Protein AF-A0A3C0L4A3-F1 (afdb_monomer_lite)

Radius of gyration: 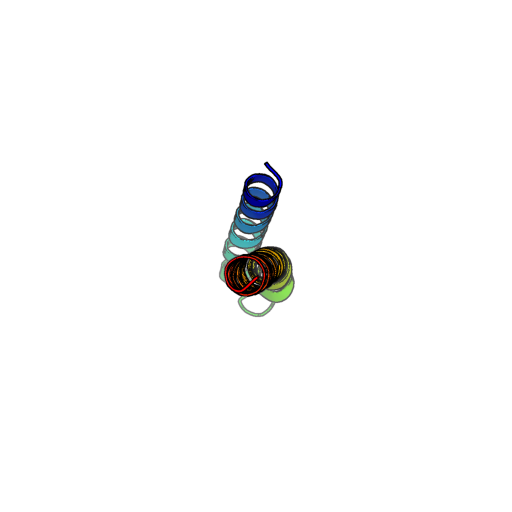15.81 Å; chains: 1; bounding box: 36×13×46 Å

Foldseek 3Di:
DVLVVLVVQLVVLCVLLVVLCVVPVVRSVSSCCSNVVSVVCVVVVVVVVVVVVVVVVVD

pLDDT: mean 95.93, std 3.41, range [78.75, 98.25]

Sequence (59 aa):
YYAAALGLVYLIGRLMYAISYVRDPGSRGLGTLISELPTLIMVLGGLIAVIIQWLASLN

Secondary structure (DSSP, 8-state):
-HHHHHHHHHHHHHHHHHHHHHH-TTTTHHHHHHHHHHHHHHHHHHHHHHHHHHHHTT-

Structure (mmCIF, N/CA/C/O backbone):
data_AF-A0A3C0L4A3-F1
#
_entry.id   AF-A0A3C0L4A3-F1
#
loop_
_atom_site.group_PDB
_atom_site.id
_atom_site.type_symbol
_atom_site.label_atom_id
_atom_site.label_alt_id
_atom_site.label_comp_id
_atom_site.label_asym_id
_atom_site.label_entity_id
_atom_site.label_seq_id
_atom_site.pdbx_PDB_ins_code
_atom_site.Cartn_x
_atom_site.Cartn_y
_atom_site.Cartn_z
_atom_site.occupancy
_atom_site.B_iso_or_equiv
_atom_site.auth_seq_id
_atom_site.auth_comp_id
_atom_site.auth_asym_id
_atom_site.auth_atom_id
_atom_site.pdbx_PDB_model_num
ATOM 1 N N . TYR A 1 1 ? -15.381 6.258 0.102 1.00 81.44 1 TYR A N 1
ATOM 2 C CA . TYR A 1 1 ? -14.658 6.750 -1.094 1.00 81.44 1 TYR A CA 1
ATOM 3 C C . TYR A 1 1 ? -13.132 6.713 -0.967 1.00 81.44 1 TYR A C 1
ATOM 5 O O . TYR A 1 1 ? -12.481 6.446 -1.967 1.00 81.44 1 TYR A O 1
ATOM 13 N N . TYR A 1 2 ? -12.541 6.895 0.223 1.00 89.19 2 TYR A N 1
ATOM 14 C CA . TYR A 1 2 ? -11.077 6.875 0.413 1.00 89.19 2 TYR A CA 1
ATOM 15 C C . TYR A 1 2 ? -10.373 5.594 -0.075 1.00 89.19 2 TYR A C 1
ATOM 17 O O . TYR A 1 2 ? -9.372 5.682 -0.778 1.00 89.19 2 TYR A O 1
ATOM 25 N N . ALA A 1 3 ? -10.927 4.410 0.212 1.00 91.06 3 ALA A N 1
ATOM 26 C CA . ALA A 1 3 ? -10.362 3.142 -0.263 1.00 91.06 3 ALA A CA 1
ATOM 27 C C . ALA A 1 3 ? -10.342 3.032 -1.801 1.00 91.06 3 ALA A C 1
ATOM 29 O O . ALA A 1 3 ? -9.378 2.535 -2.374 1.00 91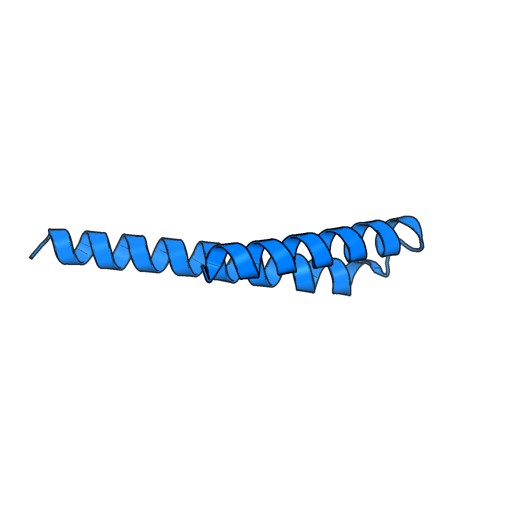.06 3 ALA A O 1
ATOM 30 N N . ALA A 1 4 ? -11.366 3.556 -2.484 1.00 94.50 4 ALA A N 1
ATOM 31 C CA . ALA A 1 4 ? -11.412 3.563 -3.947 1.00 94.50 4 ALA A CA 1
ATOM 32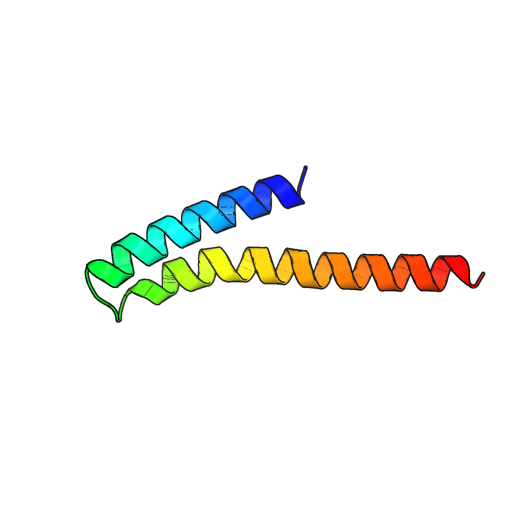 C C . ALA A 1 4 ? -10.336 4.485 -4.547 1.00 94.50 4 ALA A C 1
ATOM 34 O O . ALA A 1 4 ? -9.693 4.119 -5.528 1.00 94.50 4 ALA A O 1
ATOM 35 N N . ALA A 1 5 ? -10.088 5.645 -3.926 1.00 95.94 5 ALA A N 1
ATOM 36 C CA . ALA A 1 5 ? -9.006 6.539 -4.334 1.00 95.94 5 ALA A CA 1
ATOM 37 C C . ALA A 1 5 ? -7.624 5.883 -4.156 1.00 95.94 5 ALA A C 1
ATOM 39 O O . ALA A 1 5 ? -6.800 5.939 -5.064 1.00 95.94 5 ALA A O 1
ATOM 40 N N . LEU A 1 6 ? -7.389 5.188 -3.035 1.00 95.62 6 LEU A N 1
ATOM 41 C CA . LEU A 1 6 ? -6.164 4.403 -2.827 1.00 95.62 6 LEU A CA 1
ATOM 42 C C . LEU A 1 6 ? -6.025 3.266 -3.851 1.00 95.62 6 LEU A C 1
ATOM 44 O O . LEU A 1 6 ? -4.926 3.013 -4.341 1.00 95.62 6 LEU A O 1
ATOM 48 N N . GLY A 1 7 ? -7.136 2.635 -4.237 1.00 95.88 7 GLY A N 1
ATOM 49 C CA . GLY A 1 7 ? -7.176 1.657 -5.324 1.00 95.88 7 GLY A CA 1
ATOM 50 C C . GLY A 1 7 ? -6.749 2.239 -6.676 1.00 95.88 7 GLY A C 1
ATOM 51 O O . GLY A 1 7 ? -6.011 1.592 -7.416 1.00 95.88 7 GLY A O 1
ATOM 52 N N . LEU A 1 8 ? -7.134 3.480 -6.987 1.00 97.62 8 LEU A N 1
ATOM 53 C CA . LEU A 1 8 ? -6.671 4.159 -8.200 1.00 97.62 8 LEU A CA 1
ATOM 54 C C . LEU A 1 8 ? -5.154 4.410 -8.166 1.00 97.62 8 LEU A C 1
ATOM 56 O O . LEU A 1 8 ? -4.469 4.140 -9.152 1.00 97.62 8 LEU A O 1
ATOM 60 N N . VAL A 1 9 ? -4.618 4.859 -7.024 1.00 97.44 9 VAL A N 1
ATOM 61 C CA . VAL A 1 9 ? -3.166 5.050 -6.838 1.00 97.44 9 VAL A CA 1
ATOM 62 C C . VAL A 1 9 ? -2.414 3.727 -7.015 1.00 97.44 9 VAL A C 1
ATOM 64 O O . VAL A 1 9 ? -1.395 3.686 -7.705 1.00 97.44 9 VAL A O 1
ATOM 67 N N . TYR A 1 10 ? -2.955 2.630 -6.477 1.00 97.62 10 TYR A N 1
ATOM 68 C CA . TYR A 1 10 ? -2.411 1.287 -6.679 1.00 97.62 10 TYR A CA 1
ATOM 69 C C . TYR A 1 10 ? -2.293 0.925 -8.167 1.00 97.62 10 TYR A C 1
ATOM 71 O O . TYR A 1 10 ? -1.232 0.477 -8.608 1.00 97.62 10 TYR A O 1
ATOM 79 N N . LEU A 1 11 ? -3.349 1.151 -8.958 1.00 98.19 11 LEU A N 1
ATOM 80 C CA . LEU A 1 11 ? -3.345 0.842 -10.392 1.00 98.19 11 LEU A CA 1
ATOM 81 C C . LEU A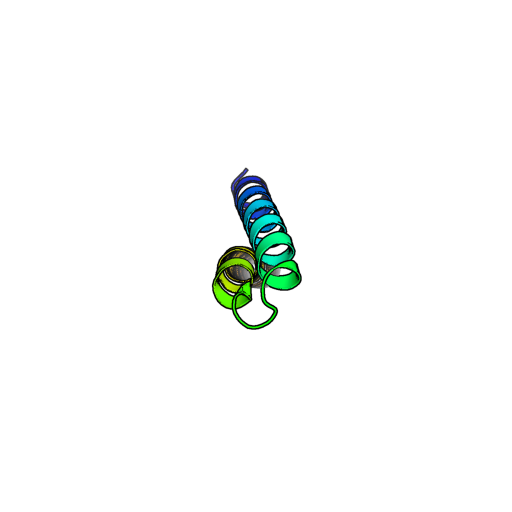 1 11 ? -2.295 1.661 -11.154 1.00 98.19 11 LEU A C 1
ATOM 83 O O . LEU A 1 11 ? -1.578 1.106 -11.987 1.00 98.19 11 LEU A O 1
ATOM 87 N N . ILE A 1 12 ? -2.146 2.949 -10.826 1.00 98.12 12 ILE A N 1
ATOM 88 C CA . ILE A 1 12 ? -1.102 3.809 -11.404 1.00 98.12 12 ILE A CA 1
ATOM 89 C C . ILE A 1 12 ? 0.287 3.240 -11.088 1.00 98.12 12 ILE A C 1
ATOM 91 O O . ILE A 1 12 ? 1.103 3.062 -11.995 1.00 98.12 12 ILE A O 1
ATOM 95 N N . GLY A 1 13 ? 0.539 2.874 -9.828 1.00 97.62 13 GLY A N 1
ATOM 96 C CA . GLY A 1 13 ? 1.793 2.241 -9.420 1.00 97.62 13 GLY A CA 1
ATOM 97 C C . GLY A 1 13 ? 2.077 0.939 -10.176 1.00 97.62 13 GLY A C 1
ATOM 98 O O . GLY A 1 13 ? 3.214 0.704 -10.585 1.00 97.62 13 GLY A O 1
ATOM 99 N N . ARG A 1 14 ? 1.052 0.117 -10.446 1.00 97.50 14 ARG A N 1
ATOM 100 C CA . ARG A 1 14 ? 1.197 -1.130 -11.218 1.00 97.50 14 ARG A CA 1
ATOM 101 C C . ARG A 1 14 ? 1.512 -0.900 -12.690 1.00 97.50 14 ARG A C 1
ATOM 103 O O . ARG A 1 14 ? 2.343 -1.625 -13.234 1.00 97.50 14 ARG A O 1
ATOM 110 N N . LEU A 1 15 ? 0.931 0.121 -13.316 1.00 98.19 15 LEU A N 1
ATOM 111 C CA . LEU A 1 15 ? 1.296 0.502 -14.683 1.00 98.19 15 LEU A CA 1
ATOM 112 C C . LEU A 1 15 ? 2.749 0.990 -14.740 1.00 98.19 15 LEU A C 1
ATOM 114 O O . LEU A 1 15 ? 3.520 0.534 -15.583 1.00 98.19 15 LEU A O 1
ATOM 118 N N . MET A 1 16 ? 3.157 1.841 -13.793 1.00 97.50 16 MET A N 1
ATOM 119 C CA . MET A 1 16 ? 4.544 2.304 -13.686 1.00 97.50 16 MET A CA 1
ATOM 120 C C . MET A 1 16 ? 5.519 1.148 -13.451 1.00 97.50 16 MET A C 1
ATOM 122 O O . MET A 1 16 ? 6.565 1.092 -14.098 1.00 97.50 16 MET A O 1
ATOM 126 N N . TYR A 1 17 ? 5.176 0.210 -12.564 1.00 97.50 17 TYR A N 1
ATOM 127 C CA . TYR A 1 17 ? 5.954 -1.003 -12.318 1.00 97.50 17 TYR A CA 1
ATOM 128 C C . TYR A 1 17 ? 6.120 -1.814 -13.602 1.00 97.50 17 TYR A C 1
ATOM 130 O O . TYR A 1 17 ? 7.239 -2.154 -13.957 1.00 97.50 17 TYR A O 1
ATOM 138 N N . ALA A 1 18 ? 5.028 -2.099 -14.317 1.00 97.88 18 ALA A N 1
ATOM 139 C CA . ALA A 1 18 ? 5.071 -2.934 -15.513 1.00 97.88 18 ALA A CA 1
ATOM 140 C C . ALA A 1 18 ? 5.957 -2.316 -16.604 1.00 97.88 18 ALA A C 1
ATOM 142 O O . ALA A 1 18 ? 6.841 -2.985 -17.135 1.00 97.88 18 ALA A O 1
ATOM 143 N N . ILE A 1 19 ? 5.771 -1.022 -16.883 1.00 97.50 19 ILE A N 1
ATOM 144 C CA . ILE A 1 19 ? 6.553 -0.298 -17.893 1.00 97.50 19 ILE A CA 1
ATOM 145 C C . ILE A 1 19 ? 8.038 -0.268 -17.512 1.00 97.50 19 ILE A C 1
ATOM 147 O O . ILE A 1 19 ? 8.897 -0.591 -18.333 1.00 97.50 19 ILE A O 1
ATOM 151 N N . SER A 1 20 ? 8.353 0.109 -16.269 1.00 97.00 20 SER A N 1
ATOM 152 C CA . SER A 1 20 ? 9.742 0.197 -15.802 1.00 97.00 20 SER A CA 1
ATOM 153 C C . SER A 1 20 ? 10.422 -1.168 -15.761 1.00 97.00 20 SER A C 1
ATOM 155 O O . SER A 1 20 ? 11.552 -1.277 -16.218 1.00 97.00 20 SER A O 1
ATOM 157 N N . TYR A 1 21 ? 9.729 -2.213 -15.309 1.00 97.00 21 TYR A N 1
ATOM 158 C CA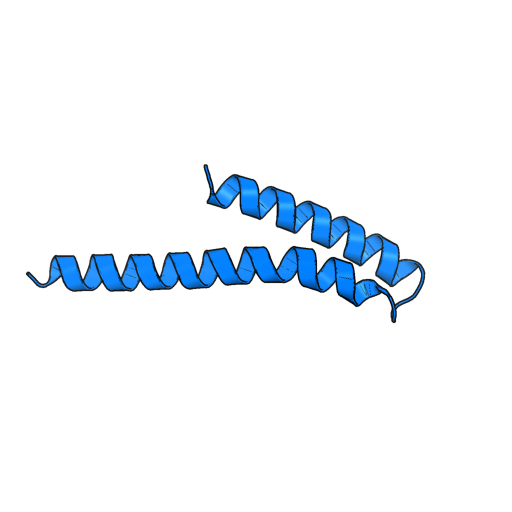 . TYR A 1 21 ? 10.281 -3.560 -15.198 1.00 97.00 21 TYR A CA 1
ATOM 159 C C . TYR A 1 21 ? 10.619 -4.185 -16.552 1.00 97.00 21 TYR A C 1
ATOM 161 O O . TYR A 1 21 ? 11.661 -4.821 -16.680 1.00 97.00 21 TYR A O 1
ATOM 169 N N . VAL A 1 22 ? 9.766 -3.985 -17.565 1.00 97.69 22 VAL A N 1
ATOM 170 C CA . VAL A 1 22 ? 10.041 -4.453 -18.934 1.00 97.69 22 VAL A CA 1
ATOM 171 C C . VAL A 1 22 ? 11.216 -3.690 -19.546 1.00 97.69 22 VAL A C 1
ATOM 173 O O . VAL A 1 22 ? 12.023 -4.281 -20.257 1.00 97.69 22 VAL A O 1
ATOM 176 N N . ARG A 1 23 ? 11.328 -2.386 -19.267 1.00 96.69 23 ARG A N 1
ATOM 177 C CA . ARG A 1 23 ? 12.418 -1.549 -19.783 1.00 96.69 23 ARG A CA 1
ATOM 178 C C . ARG A 1 23 ? 13.767 -1.878 -19.138 1.00 96.69 23 ARG A C 1
ATOM 180 O O . ARG A 1 23 ? 14.765 -1.982 -19.837 1.00 96.69 23 ARG A O 1
ATOM 187 N N . ASP A 1 24 ? 13.791 -1.972 -17.815 1.00 96.56 24 ASP A N 1
ATOM 188 C CA . ASP A 1 24 ? 14.949 -2.339 -17.003 1.00 96.56 24 ASP A CA 1
ATOM 189 C C . ASP A 1 24 ? 14.450 -2.919 -15.664 1.00 96.56 24 ASP A C 1
ATOM 191 O O . ASP A 1 24 ? 13.915 -2.166 -14.833 1.00 96.56 24 ASP A O 1
ATOM 195 N N . PRO A 1 25 ? 14.655 -4.225 -15.407 1.00 94.19 25 PRO A N 1
ATOM 196 C CA . PRO A 1 25 ? 14.203 -4.889 -14.188 1.00 94.19 25 PRO A CA 1
ATOM 197 C C . PRO A 1 25 ? 14.698 -4.254 -12.884 1.00 94.19 25 PRO A C 1
ATOM 199 O O . PRO A 1 25 ? 14.052 -4.435 -11.849 1.00 94.19 25 PRO A O 1
ATOM 202 N N . GLY A 1 26 ? 15.815 -3.516 -12.902 1.00 95.62 26 GLY A N 1
ATOM 203 C CA . GLY A 1 26 ? 16.333 -2.798 -11.734 1.00 95.62 26 GLY A CA 1
ATOM 204 C C . GLY A 1 26 ? 15.548 -1.526 -11.390 1.00 95.62 26 GLY A C 1
ATOM 205 O O . GLY A 1 26 ? 15.536 -1.091 -10.240 1.00 95.62 26 GLY A O 1
ATOM 206 N N . SER A 1 27 ? 14.827 -0.951 -12.355 1.00 93.19 27 SER A N 1
ATOM 207 C CA . SER A 1 27 ? 14.189 0.370 -12.233 1.00 93.19 27 SER A CA 1
ATOM 208 C C . SER A 1 27 ? 12.760 0.356 -11.667 1.00 93.19 27 SER A C 1
ATOM 210 O O . SER A 1 27 ? 12.158 1.408 -11.444 1.00 93.19 27 SER A O 1
ATOM 212 N N . ARG A 1 28 ? 12.211 -0.827 -11.369 1.00 94.62 28 ARG A N 1
ATOM 213 C CA . ARG A 1 28 ? 10.822 -1.013 -10.900 1.00 94.62 28 ARG A CA 1
ATOM 214 C C . ARG A 1 28 ? 10.496 -0.457 -9.512 1.00 94.62 28 ARG A C 1
ATOM 216 O O . ARG A 1 28 ? 9.328 -0.443 -9.127 1.00 94.62 28 ARG A O 1
ATOM 223 N N . GLY A 1 29 ? 11.503 -0.032 -8.746 1.00 95.50 29 GLY A N 1
ATOM 224 C CA . GLY A 1 29 ? 11.357 0.315 -7.328 1.00 95.50 29 GLY A CA 1
ATOM 225 C C . GLY A 1 29 ? 10.297 1.386 -7.060 1.00 95.50 29 GLY A C 1
ATOM 226 O O . GLY A 1 29 ? 9.497 1.241 -6.139 1.00 95.50 29 GLY A O 1
ATOM 227 N N . LEU A 1 30 ? 10.225 2.419 -7.904 1.00 94.94 30 LEU A N 1
ATOM 228 C CA . LEU A 1 30 ? 9.239 3.490 -7.744 1.00 94.94 30 LEU A CA 1
ATOM 229 C C . LEU A 1 30 ? 7.802 2.995 -7.970 1.00 94.94 30 LEU A C 1
ATOM 231 O O . LEU A 1 30 ? 6.907 3.324 -7.195 1.00 94.94 30 LEU A O 1
ATOM 235 N N . GLY A 1 31 ? 7.588 2.170 -9.001 1.00 95.38 31 GLY A N 1
ATOM 236 C CA . GLY A 1 31 ? 6.287 1.555 -9.269 1.00 95.38 31 GLY A CA 1
ATOM 237 C C . GLY A 1 31 ? 5.844 0.641 -8.127 1.00 95.38 31 GLY A C 1
ATOM 238 O O . GLY A 1 31 ? 4.683 0.690 -7.719 1.00 95.38 31 GLY A O 1
ATOM 239 N N . THR A 1 32 ? 6.777 -0.128 -7.554 1.00 96.12 32 THR A N 1
ATOM 240 C CA . THR A 1 32 ? 6.539 -0.936 -6.347 1.00 96.12 32 THR A CA 1
ATOM 241 C C . THR A 1 32 ? 6.091 -0.060 -5.184 1.00 96.12 32 THR A C 1
ATOM 243 O O . THR A 1 32 ? 5.038 -0.311 -4.615 1.00 96.12 32 THR A O 1
ATOM 246 N N . LEU A 1 33 ? 6.830 1.008 -4.868 1.00 97.38 33 LEU A N 1
ATOM 247 C CA . LEU A 1 33 ? 6.522 1.878 -3.732 1.00 97.38 33 LEU A CA 1
ATOM 248 C C . LEU A 1 33 ? 5.134 2.529 -3.859 1.00 97.38 33 LEU A C 1
ATOM 250 O O . LEU A 1 33 ? 4.352 2.510 -2.910 1.00 97.38 33 LEU A O 1
ATOM 254 N N . ILE A 1 34 ? 4.809 3.059 -5.044 1.00 96.06 34 ILE A N 1
ATOM 255 C CA . ILE A 1 34 ? 3.522 3.721 -5.319 1.00 96.06 34 ILE A CA 1
ATOM 256 C C . ILE A 1 34 ? 2.351 2.733 -5.257 1.00 96.06 34 ILE A C 1
ATOM 258 O O . ILE A 1 34 ? 1.243 3.136 -4.916 1.00 96.06 34 ILE A O 1
ATOM 262 N N . SER A 1 35 ? 2.571 1.449 -5.559 1.00 95.75 35 SER A N 1
ATOM 263 C CA . SER A 1 35 ? 1.516 0.435 -5.457 1.00 95.75 35 SER A CA 1
ATOM 264 C C . SER A 1 35 ? 1.411 -0.199 -4.065 1.00 95.75 35 SER A C 1
ATOM 266 O O . SER A 1 35 ? 0.301 -0.376 -3.574 1.00 95.75 35 SER A O 1
ATOM 268 N N . GLU A 1 36 ? 2.518 -0.490 -3.384 1.00 96.38 36 GLU A N 1
ATOM 269 C CA . GLU A 1 36 ? 2.500 -1.191 -2.093 1.00 96.38 36 GLU A CA 1
ATOM 270 C C . GLU A 1 36 ? 2.112 -0.302 -0.908 1.00 96.38 36 GLU A C 1
ATOM 272 O O . GLU A 1 36 ? 1.407 -0.770 -0.011 1.00 96.38 36 GLU A O 1
ATOM 277 N N . LEU A 1 37 ? 2.492 0.982 -0.904 1.00 96.94 37 LEU A N 1
ATOM 278 C CA . LEU A 1 37 ? 2.120 1.898 0.182 1.00 96.94 37 LEU A CA 1
ATOM 279 C C . LEU A 1 37 ? 0.593 2.045 0.344 1.00 96.94 37 LEU A C 1
ATOM 281 O O . LEU A 1 37 ? 0.106 1.868 1.463 1.00 96.94 37 LEU A O 1
ATOM 285 N N . PRO A 1 38 ? -0.201 2.298 -0.719 1.00 95.25 38 PRO A N 1
ATOM 286 C CA . PRO A 1 38 ? -1.660 2.299 -0.616 1.00 95.25 38 PRO A CA 1
ATOM 287 C C . PRO A 1 38 ? -2.225 0.980 -0.088 1.00 95.25 38 PRO A C 1
ATOM 289 O O . PRO A 1 38 ? -3.145 0.992 0.729 1.00 95.25 38 PRO A O 1
ATOM 292 N N . THR A 1 39 ? -1.674 -0.160 -0.517 1.00 96.19 39 THR A N 1
ATOM 293 C CA . THR A 1 39 ? -2.114 -1.478 -0.043 1.00 96.19 39 THR A CA 1
ATOM 294 C C . THR A 1 39 ? -1.863 -1.645 1.453 1.00 96.19 39 THR A C 1
ATOM 296 O O . THR A 1 39 ? -2.777 -2.055 2.167 1.00 96.19 39 THR A O 1
ATOM 299 N N . LEU A 1 40 ? -0.681 -1.266 1.947 1.00 97.56 40 LEU A N 1
ATOM 300 C CA . LEU A 1 40 ? -0.357 -1.293 3.377 1.00 97.56 40 LEU A CA 1
ATOM 301 C C . LEU A 1 40 ? -1.313 -0.418 4.191 1.00 97.56 40 LEU A C 1
ATOM 303 O O . LEU A 1 40 ? -1.832 -0.869 5.210 1.00 97.56 40 LEU A O 1
ATOM 307 N N . ILE A 1 41 ? -1.604 0.798 3.719 1.00 96.69 41 ILE A N 1
ATOM 308 C CA . ILE A 1 41 ? -2.546 1.710 4.384 1.00 96.69 41 ILE A CA 1
ATOM 309 C C . ILE A 1 41 ? -3.936 1.076 4.487 1.00 96.69 41 ILE A C 1
ATOM 311 O O . ILE A 1 41 ? -4.549 1.111 5.552 1.00 96.69 41 ILE A O 1
ATOM 315 N N . MET A 1 42 ? -4.437 0.473 3.406 1.00 96.00 42 MET A N 1
ATOM 316 C CA . MET A 1 42 ? -5.754 -0.169 3.416 1.00 96.00 42 MET A CA 1
ATOM 317 C C . MET A 1 42 ? -5.799 -1.393 4.333 1.00 96.00 42 MET A C 1
ATOM 319 O O . MET A 1 42 ? -6.761 -1.546 5.082 1.00 96.00 42 MET A O 1
ATOM 323 N N . VAL A 1 43 ? -4.772 -2.250 4.296 1.00 97.44 43 VAL A N 1
ATOM 324 C CA . VAL A 1 43 ? -4.703 -3.450 5.143 1.00 97.44 43 VAL A CA 1
ATOM 325 C C . VAL A 1 43 ? -4.659 -3.056 6.615 1.00 97.44 43 VAL A C 1
ATOM 327 O O . VAL A 1 43 ? -5.491 -3.516 7.393 1.00 97.44 43 VAL A O 1
ATOM 330 N N . LEU A 1 44 ? -3.744 -2.163 6.999 1.00 98.00 44 LEU A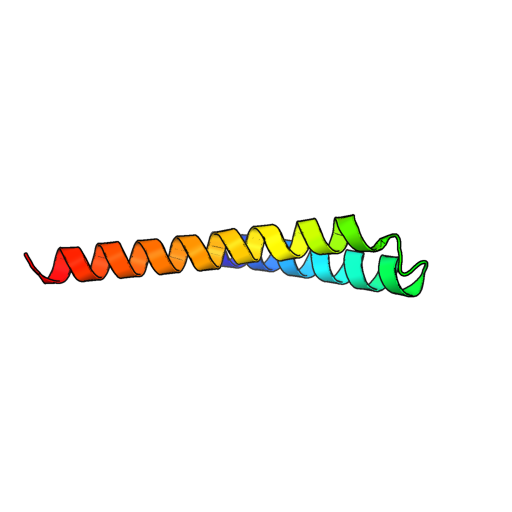 N 1
ATOM 331 C CA . LEU A 1 44 ? -3.617 -1.718 8.386 1.00 98.00 44 LEU A CA 1
ATOM 332 C C . LEU A 1 44 ? -4.867 -0.972 8.854 1.00 98.00 44 LEU A C 1
ATOM 334 O O . LEU A 1 44 ? -5.376 -1.259 9.934 1.00 98.00 44 LEU A O 1
ATOM 338 N N . GLY A 1 45 ? -5.409 -0.070 8.032 1.00 96.12 45 GLY A N 1
ATOM 339 C CA . GLY A 1 45 ? -6.645 0.644 8.345 1.00 96.12 45 GLY A CA 1
ATOM 340 C C . GLY A 1 45 ? -7.833 -0.301 8.548 1.00 96.12 45 GLY A C 1
ATOM 341 O O . GLY A 1 45 ? -8.601 -0.126 9.492 1.00 96.12 45 GLY A O 1
ATOM 342 N N . GLY A 1 46 ? -7.953 -1.338 7.713 1.00 96.44 46 GLY A N 1
ATOM 343 C CA . GLY A 1 46 ? -8.978 -2.370 7.853 1.00 96.44 46 GLY A CA 1
ATOM 344 C C . GLY A 1 46 ? -8.816 -3.195 9.130 1.00 96.44 46 GLY A C 1
ATOM 345 O O . GLY A 1 46 ? -9.785 -3.380 9.862 1.00 96.44 46 GLY A O 1
ATOM 346 N N . LEU A 1 47 ? -7.595 -3.636 9.442 1.00 98.25 47 LEU A N 1
ATOM 347 C CA . LEU A 1 47 ? -7.309 -4.389 10.668 1.00 98.25 47 LEU A CA 1
ATOM 348 C C . LEU A 1 47 ? -7.608 -3.567 11.926 1.00 98.25 47 LEU A C 1
ATOM 350 O O . LEU A 1 47 ? -8.253 -4.065 12.846 1.00 98.25 47 LEU A O 1
ATOM 354 N N . ILE A 1 48 ? -7.195 -2.297 11.949 1.00 97.88 48 ILE A N 1
ATOM 355 C CA . ILE A 1 48 ? -7.490 -1.376 13.052 1.00 97.88 48 ILE A CA 1
ATOM 356 C C . ILE A 1 48 ? -9.005 -1.226 13.224 1.00 97.88 48 ILE A C 1
ATOM 358 O O . ILE A 1 48 ? -9.504 -1.342 14.342 1.00 97.88 48 ILE A O 1
ATOM 362 N N . ALA A 1 49 ? -9.748 -1.025 12.132 1.00 96.94 49 ALA A N 1
ATOM 363 C CA . ALA A 1 49 ? -11.202 -0.902 12.185 1.00 96.94 49 ALA A CA 1
ATOM 364 C C . ALA A 1 49 ? -11.874 -2.167 12.743 1.00 96.94 49 ALA A C 1
ATOM 366 O O . ALA A 1 49 ? -12.776 -2.059 13.572 1.00 96.94 49 ALA A O 1
ATOM 367 N N . VAL A 1 50 ? -11.408 -3.357 12.347 1.00 98.12 50 VAL A N 1
ATOM 368 C CA . VAL A 1 50 ? -11.901 -4.635 12.887 1.00 98.12 50 VAL A CA 1
ATOM 369 C C . VAL A 1 50 ? -11.655 -4.732 14.392 1.00 98.12 50 VAL A C 1
ATOM 371 O O . VAL A 1 50 ? -12.574 -5.078 15.129 1.00 98.12 50 VAL A O 1
ATOM 374 N N . ILE A 1 51 ? -10.451 -4.393 14.864 1.00 98.19 51 ILE A N 1
ATOM 375 C CA . ILE A 1 51 ? -10.115 -4.429 16.296 1.00 98.19 51 ILE A CA 1
ATOM 376 C C . ILE A 1 51 ? -11.003 -3.461 17.083 1.00 98.19 51 ILE A C 1
ATOM 378 O O . ILE A 1 51 ? -11.564 -3.842 18.108 1.00 98.19 51 ILE A O 1
ATOM 382 N N . ILE A 1 52 ? -11.170 -2.228 16.596 1.00 98.06 52 ILE A N 1
ATOM 383 C CA . ILE A 1 52 ? -12.029 -1.222 17.234 1.00 98.06 52 ILE A CA 1
ATOM 384 C C . ILE A 1 52 ? -13.475 -1.723 17.309 1.00 98.06 52 ILE A C 1
ATOM 386 O O . ILE A 1 52 ? -14.097 -1.651 18.367 1.00 98.06 52 ILE A O 1
ATOM 390 N N . GLN A 1 53 ? -14.002 -2.260 16.207 1.00 97.88 53 GLN A N 1
ATOM 391 C CA . GLN A 1 53 ? -15.371 -2.766 16.153 1.00 97.88 53 GLN A CA 1
ATOM 392 C C . GLN A 1 53 ? -15.581 -3.965 17.085 1.00 97.88 53 GLN A C 1
ATOM 394 O O . GLN A 1 53 ? -16.629 -4.068 17.722 1.00 97.88 53 GLN A O 1
ATOM 399 N N . TRP A 1 54 ? -14.591 -4.854 17.178 1.00 97.75 54 TRP A N 1
ATOM 400 C CA . TRP A 1 54 ? -14.623 -5.992 18.090 1.00 97.75 54 TRP A CA 1
ATOM 401 C C . TRP A 1 54 ? -14.634 -5.536 19.552 1.00 97.75 54 TRP A C 1
ATOM 403 O O . TRP A 1 54 ? -15.520 -5.943 20.297 1.00 97.75 54 TRP A O 1
ATOM 413 N N . LEU A 1 55 ? -13.733 -4.631 19.948 1.00 97.81 55 LEU A N 1
ATOM 414 C CA . LEU A 1 55 ? -13.708 -4.073 21.306 1.00 97.81 55 LEU A CA 1
ATOM 415 C C . LEU A 1 55 ? -15.023 -3.374 21.667 1.00 97.81 55 LEU A C 1
ATOM 417 O O . LEU A 1 55 ? -15.517 -3.534 22.777 1.00 97.81 55 LEU A O 1
ATOM 421 N N . ALA A 1 56 ? -15.616 -2.640 20.723 1.00 96.50 56 ALA A N 1
ATOM 422 C CA . ALA A 1 56 ? -16.903 -1.984 20.928 1.00 96.50 56 ALA A CA 1
ATOM 423 C C . ALA A 1 56 ? -18.056 -2.977 21.147 1.00 96.50 56 ALA A C 1
ATOM 425 O O . ALA A 1 56 ? -19.021 -2.626 21.810 1.00 96.50 56 ALA A O 1
ATOM 426 N N . SER A 1 57 ? -17.963 -4.201 20.614 1.00 95.25 57 SER A N 1
ATOM 427 C CA . SER A 1 57 ? -18.989 -5.239 20.801 1.00 95.25 57 SER A CA 1
ATOM 428 C C . SER A 1 57 ? -18.933 -5.949 22.159 1.00 95.25 57 SER A C 1
ATOM 430 O O . SER A 1 57 ? -19.841 -6.711 22.478 1.00 95.25 57 SER A O 1
ATOM 432 N N . LEU A 1 58 ? -17.862 -5.734 22.934 1.00 95.25 58 LEU A N 1
ATOM 433 C CA . LEU A 1 58 ? -17.666 -6.325 24.263 1.00 95.25 58 LEU A CA 1
ATOM 434 C C . LEU A 1 58 ? -18.198 -5.446 25.409 1.00 95.25 58 LEU A C 1
ATOM 436 O O . LEU A 1 58 ? -18.241 -5.919 26.544 1.00 95.25 58 LEU A O 1
ATOM 440 N N . ASN A 1 59 ? -18.553 -4.189 25.118 1.00 78.75 59 ASN A N 1
ATOM 441 C CA . ASN A 1 59 ? -19.151 -3.234 26.059 1.00 78.75 59 ASN A CA 1
ATOM 442 C C . ASN A 1 59 ? -20.673 -3.208 25.907 1.00 78.75 59 ASN A C 1
ATOM 444 O O . ASN A 1 59 ? -21.345 -2.964 26.932 1.00 78.75 59 ASN A O 1
#